Protein AF-X0Z2T2-F1 (afdb_monomer_lite)

Structure (mmCIF, N/CA/C/O backbone):
data_AF-X0Z2T2-F1
#
_entry.id   AF-X0Z2T2-F1
#
loop_
_atom_site.group_PDB
_atom_site.id
_atom_site.type_symbol
_atom_site.label_atom_id
_atom_site.label_alt_id
_atom_site.label_comp_id
_atom_site.label_asym_id
_atom_site.label_entity_id
_atom_site.label_seq_id
_atom_site.pdbx_PDB_ins_code
_atom_site.Cartn_x
_atom_site.Cartn_y
_atom_site.Cartn_z
_atom_site.occupancy
_atom_site.B_iso_or_equiv
_atom_site.auth_seq_id
_atom_site.auth_comp_id
_atom_site.auth_asym_id
_atom_site.auth_atom_id
_atom_site.pdbx_PDB_model_num
ATOM 1 N N . MET A 1 1 ? 83.570 21.877 -101.512 1.00 47.12 1 MET A N 1
ATOM 2 C CA . MET A 1 1 ? 82.320 22.564 -101.101 1.00 47.12 1 MET A CA 1
ATOM 3 C C . MET A 1 1 ? 81.524 21.686 -100.115 1.00 47.12 1 MET A C 1
ATOM 5 O O . MET A 1 1 ? 80.523 21.105 -100.493 1.00 47.12 1 MET A O 1
ATOM 9 N N . ARG A 1 2 ? 81.990 21.507 -98.863 1.00 52.50 2 ARG A N 1
ATOM 10 C CA . ARG A 1 2 ? 81.441 20.501 -97.909 1.00 52.50 2 ARG A CA 1
ATOM 11 C C . ARG A 1 2 ? 81.037 21.068 -96.529 1.00 52.50 2 ARG A C 1
ATOM 13 O O . ARG A 1 2 ? 80.828 20.310 -95.598 1.00 52.50 2 ARG A O 1
ATOM 20 N N . SER A 1 3 ? 80.926 22.397 -96.394 1.00 55.97 3 SER A N 1
ATOM 21 C CA . SER A 1 3 ? 80.703 23.096 -95.105 1.00 55.97 3 SER A CA 1
ATOM 22 C C . SER A 1 3 ? 79.255 23.577 -94.875 1.00 55.97 3 SER A C 1
ATOM 24 O O . SER A 1 3 ? 78.823 23.724 -93.735 1.00 55.97 3 SER A O 1
ATOM 26 N N . LYS A 1 4 ? 78.450 23.774 -95.933 1.00 58.66 4 LYS A N 1
ATOM 27 C CA . LYS A 1 4 ? 77.059 24.261 -95.789 1.00 58.66 4 LYS A CA 1
ATOM 28 C C . LYS A 1 4 ? 76.062 23.161 -95.385 1.00 58.66 4 LYS A C 1
ATOM 30 O O . LYS A 1 4 ? 75.109 23.441 -94.668 1.00 58.66 4 LYS A O 1
ATOM 35 N N . ILE A 1 5 ? 76.294 21.915 -95.812 1.00 62.56 5 ILE A N 1
ATOM 36 C CA . ILE A 1 5 ? 75.382 20.779 -95.574 1.00 62.56 5 ILE A CA 1
ATOM 37 C C . ILE A 1 5 ? 75.488 20.273 -94.128 1.00 62.56 5 ILE A C 1
ATOM 39 O O . ILE A 1 5 ? 74.465 20.038 -93.493 1.00 62.56 5 ILE A O 1
ATOM 43 N N . THR A 1 6 ? 76.698 20.202 -93.565 1.00 64.62 6 THR A N 1
ATOM 44 C CA . THR A 1 6 ? 76.917 19.797 -92.165 1.00 64.62 6 THR A CA 1
ATOM 45 C C . THR A 1 6 ? 76.352 20.812 -91.174 1.00 64.62 6 THR A C 1
ATOM 47 O O . THR A 1 6 ? 75.727 20.414 -90.197 1.00 64.62 6 THR A O 1
ATOM 50 N N . LYS A 1 7 ? 76.461 22.118 -91.463 1.00 68.44 7 LYS A N 1
ATOM 51 C CA . LYS A 1 7 ? 75.806 23.173 -90.669 1.00 68.44 7 LYS A CA 1
ATOM 52 C C . LYS A 1 7 ? 74.282 23.044 -90.696 1.00 68.44 7 LYS A C 1
ATOM 54 O O . LYS A 1 7 ? 73.650 23.155 -89.655 1.00 68.44 7 LYS A O 1
ATOM 59 N N . LYS A 1 8 ? 73.686 22.759 -91.861 1.00 74.69 8 LYS A N 1
ATOM 60 C CA . LYS A 1 8 ? 72.230 22.591 -91.996 1.00 74.69 8 LYS A CA 1
ATOM 61 C C . LYS A 1 8 ? 71.717 21.365 -91.229 1.00 74.69 8 LYS A C 1
ATOM 63 O O . LYS A 1 8 ? 70.701 21.467 -90.554 1.00 74.69 8 LYS A O 1
ATOM 68 N N . ILE A 1 9 ? 72.446 20.247 -91.279 1.00 79.25 9 ILE A N 1
ATOM 69 C CA . ILE A 1 9 ? 72.127 19.039 -90.499 1.00 79.25 9 ILE A CA 1
ATOM 70 C C . ILE A 1 9 ? 72.266 19.316 -88.996 1.00 79.25 9 ILE A C 1
ATOM 72 O O . ILE A 1 9 ? 71.374 18.951 -88.242 1.00 79.25 9 ILE A O 1
ATOM 76 N N . PHE A 1 10 ? 73.310 20.038 -88.576 1.00 82.50 10 PHE A N 1
ATOM 77 C CA . PHE A 1 10 ? 73.518 20.417 -87.175 1.00 82.50 10 PHE A CA 1
ATOM 78 C C . PHE A 1 10 ? 72.377 21.288 -86.618 1.00 82.50 10 PHE A C 1
ATOM 80 O O . PHE A 1 10 ? 71.876 21.029 -85.522 1.00 82.50 10 PHE A O 1
ATOM 87 N N . PHE A 1 11 ? 71.905 22.271 -87.394 1.00 83.75 11 PHE A N 1
ATOM 88 C CA . PHE A 1 11 ? 70.742 23.074 -87.007 1.00 83.75 11 PHE A CA 1
ATOM 89 C C . PHE A 1 11 ? 69.471 22.224 -86.910 1.00 83.75 11 PHE A C 1
ATOM 91 O O . PHE A 1 11 ? 68.764 22.337 -85.916 1.00 83.75 11 PHE A O 1
ATOM 98 N N . ILE A 1 12 ? 69.226 21.317 -87.864 1.00 85.75 12 ILE A N 1
ATOM 99 C CA . ILE A 1 12 ? 68.061 20.415 -87.826 1.00 85.75 12 ILE A CA 1
ATOM 100 C C . ILE A 1 12 ? 68.101 19.512 -86.583 1.00 85.75 12 ILE A C 1
ATOM 102 O O . ILE A 1 12 ? 67.091 19.379 -85.892 1.00 85.75 12 ILE A O 1
ATOM 106 N N . THR A 1 13 ? 69.261 18.939 -86.247 1.00 84.81 13 THR A N 1
ATOM 107 C CA . THR A 1 13 ? 69.403 18.088 -85.054 1.00 84.81 13 THR A CA 1
ATOM 108 C C . THR A 1 13 ? 69.182 18.860 -83.755 1.00 84.81 13 THR A C 1
ATOM 110 O O . THR A 1 13 ? 68.552 18.338 -82.836 1.00 84.81 13 THR A O 1
ATOM 113 N N . ILE A 1 14 ? 69.628 20.120 -83.685 1.00 88.50 14 ILE A N 1
ATOM 114 C CA . ILE A 1 14 ? 69.385 20.991 -82.528 1.00 88.50 14 ILE A CA 1
ATOM 115 C C . ILE A 1 14 ? 67.898 21.310 -82.387 1.00 88.50 14 ILE A C 1
ATOM 117 O O . ILE A 1 14 ? 67.360 21.206 -81.286 1.00 88.50 14 ILE A O 1
ATOM 121 N N . THR A 1 15 ? 67.212 21.648 -83.482 1.00 86.38 15 THR A N 1
ATOM 122 C CA . THR A 1 15 ? 65.780 21.969 -83.432 1.00 86.38 15 THR A CA 1
ATOM 123 C C . THR A 1 15 ? 64.956 20.760 -82.989 1.00 86.38 15 THR A C 1
ATOM 125 O O . THR A 1 15 ? 64.082 20.901 -82.139 1.00 86.38 15 THR A O 1
ATOM 128 N N . ILE A 1 16 ? 65.276 19.562 -83.489 1.00 89.38 16 ILE A N 1
ATOM 129 C CA . ILE A 1 16 ? 64.612 18.316 -83.077 1.00 89.38 16 ILE A CA 1
ATOM 130 C C . ILE A 1 16 ? 64.855 18.030 -81.590 1.00 89.38 16 ILE A C 1
ATOM 132 O O . ILE A 1 16 ? 63.912 17.710 -80.871 1.00 89.38 16 ILE A O 1
ATOM 136 N N . SER A 1 17 ? 66.090 18.196 -81.110 1.00 86.25 17 SER A N 1
ATOM 137 C CA . SER A 1 17 ? 66.423 17.985 -79.696 1.00 86.25 17 SER A CA 1
ATOM 138 C C . SER A 1 17 ? 65.652 18.938 -78.772 1.00 86.25 17 SER A C 1
ATOM 140 O O . SER A 1 17 ? 65.066 18.505 -77.780 1.00 86.25 17 SER A O 1
ATOM 142 N N . ILE A 1 18 ? 65.548 20.220 -79.141 1.00 89.00 18 ILE A N 1
ATOM 143 C CA . ILE A 1 18 ? 64.775 21.221 -78.385 1.00 89.00 18 ILE A CA 1
ATOM 144 C C . ILE A 1 18 ? 63.284 20.858 -78.350 1.00 89.00 18 ILE A C 1
ATOM 146 O O . ILE A 1 18 ? 62.655 20.961 -77.297 1.00 89.00 18 ILE A O 1
ATOM 150 N N . ILE A 1 19 ? 62.724 20.388 -79.469 1.00 88.19 19 ILE A N 1
ATOM 151 C CA . ILE A 1 19 ? 61.320 19.956 -79.540 1.00 88.19 19 ILE A CA 1
ATOM 152 C C . ILE A 1 19 ? 61.072 18.754 -78.618 1.00 88.19 19 ILE A C 1
ATOM 154 O O . ILE A 1 19 ? 60.082 18.737 -77.890 1.00 88.19 19 ILE A O 1
ATOM 158 N N . ILE A 1 20 ? 61.981 17.777 -78.589 1.00 86.12 20 ILE A N 1
ATOM 159 C CA . ILE A 1 20 ? 61.860 16.598 -77.719 1.00 86.12 20 ILE A CA 1
ATOM 160 C C . ILE A 1 20 ? 61.913 17.004 -76.241 1.00 86.12 20 ILE A C 1
ATOM 162 O O . ILE A 1 20 ? 61.071 16.572 -75.454 1.00 86.12 20 ILE A O 1
ATOM 166 N N . ILE A 1 21 ? 62.849 17.878 -75.864 1.00 84.12 21 ILE A N 1
ATOM 167 C CA . ILE A 1 21 ? 62.966 18.376 -74.486 1.00 84.12 21 ILE A CA 1
ATOM 168 C C . ILE A 1 21 ? 61.701 19.151 -74.086 1.00 84.12 21 ILE A C 1
ATOM 170 O O . ILE A 1 21 ? 61.188 18.959 -72.983 1.00 84.12 21 ILE A O 1
ATOM 174 N N . ALA A 1 22 ? 61.148 19.975 -74.979 1.00 82.00 22 ALA A N 1
ATOM 175 C CA . ALA A 1 22 ? 59.906 20.703 -74.721 1.00 82.00 22 ALA A CA 1
ATOM 176 C C . ALA A 1 22 ? 58.703 19.759 -74.509 1.00 82.00 22 ALA A C 1
ATOM 178 O O . ALA A 1 22 ? 57.915 19.960 -73.584 1.00 82.00 22 ALA A O 1
ATOM 179 N N . LEU A 1 23 ? 58.590 18.692 -75.308 1.00 78.19 23 LEU A N 1
ATOM 180 C CA . LEU A 1 23 ? 57.519 17.693 -75.186 1.00 78.19 23 LEU A CA 1
ATOM 181 C C . LEU A 1 23 ? 57.618 16.872 -73.888 1.00 78.19 23 LEU A C 1
ATOM 183 O O . LEU A 1 23 ? 56.596 16.577 -73.260 1.00 78.19 23 LEU A O 1
ATOM 187 N N . LEU A 1 24 ? 58.835 16.541 -73.448 1.00 75.38 24 LEU A N 1
ATOM 188 C CA . LEU A 1 24 ? 59.060 15.820 -72.191 1.00 75.38 24 LEU A CA 1
ATOM 189 C C . LEU A 1 24 ? 58.688 16.672 -70.967 1.00 75.38 24 LEU A C 1
ATOM 191 O O . LEU A 1 24 ? 58.013 16.180 -70.062 1.00 75.38 24 LEU A O 1
ATOM 195 N N . ASN A 1 25 ? 59.039 17.963 -70.967 1.00 70.38 25 ASN A N 1
ATOM 196 C CA . ASN A 1 25 ? 58.683 18.880 -69.876 1.00 70.38 25 ASN A CA 1
ATOM 197 C C . ASN A 1 25 ? 57.168 19.139 -69.802 1.00 70.38 25 ASN A C 1
ATOM 199 O O . ASN A 1 25 ? 56.603 19.196 -68.709 1.00 70.38 25 ASN A O 1
ATOM 203 N N . LEU A 1 26 ? 56.480 19.210 -70.948 1.00 65.25 26 LEU A N 1
ATOM 204 C CA . LEU A 1 26 ? 55.020 19.350 -70.983 1.00 65.25 26 LEU A CA 1
ATOM 205 C C . LEU A 1 26 ? 54.302 18.121 -70.394 1.00 65.25 26 LEU A C 1
ATOM 207 O O . LEU A 1 26 ? 53.232 18.249 -69.801 1.00 65.25 26 LEU A O 1
ATOM 211 N N . SER A 1 27 ? 54.900 16.937 -70.532 1.00 61.00 27 SER A N 1
ATOM 212 C CA . SER A 1 27 ? 54.345 15.679 -70.019 1.00 61.00 27 SER A CA 1
ATOM 213 C C . SER A 1 27 ? 54.515 15.547 -68.500 1.00 61.00 27 SER A C 1
ATOM 215 O O . SER A 1 27 ? 53.633 15.019 -67.825 1.00 61.00 27 SER A O 1
ATOM 217 N N . ALA A 1 28 ? 55.613 16.078 -67.948 1.00 60.38 28 ALA A N 1
ATOM 218 C CA . ALA A 1 28 ? 55.884 16.061 -66.510 1.00 60.38 28 ALA A CA 1
ATOM 219 C C . ALA A 1 28 ? 54.954 17.004 -65.723 1.00 60.38 28 ALA A C 1
ATOM 221 O O . ALA A 1 28 ? 54.438 16.621 -64.673 1.00 60.38 28 ALA A O 1
ATOM 222 N N . CYS A 1 29 ? 54.651 18.193 -66.260 1.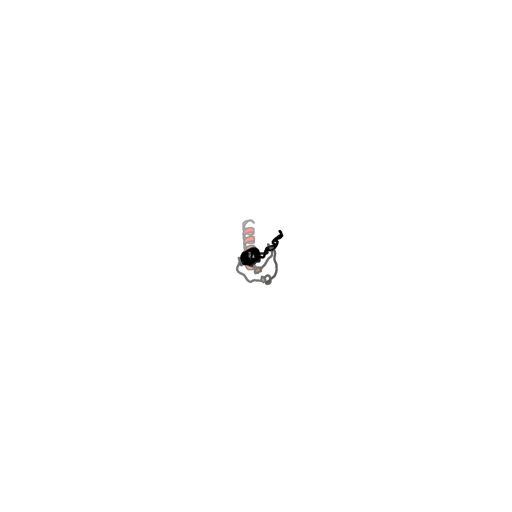00 59.97 29 CYS A N 1
ATOM 223 C CA . CYS A 1 29 ? 53.737 19.143 -65.611 1.00 59.97 29 CYS A CA 1
ATOM 224 C C . CYS A 1 29 ? 52.282 18.652 -65.536 1.00 59.97 29 CYS A C 1
ATOM 226 O O . CYS A 1 29 ? 51.550 19.068 -64.642 1.00 59.97 29 CYS A O 1
ATOM 228 N N . LYS A 1 30 ? 51.848 17.748 -66.426 1.00 58.19 30 LYS A N 1
ATOM 229 C CA . LYS A 1 30 ? 50.476 17.208 -66.390 1.00 58.19 30 LYS A CA 1
ATOM 230 C C . LYS A 1 30 ? 50.243 16.188 -65.273 1.00 58.19 30 LYS A C 1
ATOM 232 O O . LYS A 1 30 ? 49.099 15.992 -64.889 1.00 58.19 30 LYS A O 1
ATOM 237 N N . ARG A 1 31 ? 51.297 15.575 -64.720 1.00 56.28 31 ARG A N 1
ATOM 238 C CA . ARG A 1 31 ? 51.173 14.585 -63.633 1.00 56.28 31 ARG A CA 1
ATOM 239 C C . ARG A 1 31 ? 51.087 15.184 -62.228 1.00 56.28 31 ARG A C 1
ATOM 241 O O . ARG A 1 31 ? 50.657 14.487 -61.320 1.00 56.28 31 ARG A O 1
ATOM 248 N N . LEU A 1 32 ? 51.458 16.452 -62.040 1.00 54.88 32 LEU A N 1
ATOM 249 C CA . LEU A 1 32 ? 51.345 17.129 -60.739 1.00 54.88 32 LEU A CA 1
ATOM 250 C C . LEU A 1 32 ? 49.937 17.671 -60.448 1.00 54.88 32 LEU A C 1
ATOM 252 O O . LEU A 1 32 ? 49.639 17.975 -59.299 1.00 54.88 32 LEU A O 1
ATOM 256 N N . GLY A 1 33 ? 49.068 17.770 -61.459 1.00 54.25 33 GLY A N 1
ATOM 257 C CA . GLY A 1 33 ? 47.684 18.229 -61.293 1.00 54.25 33 GLY A CA 1
ATOM 258 C C . GLY A 1 33 ? 46.707 17.162 -60.784 1.00 54.25 33 GLY A C 1
ATOM 259 O O . GLY A 1 33 ? 45.581 17.504 -60.449 1.00 54.25 33 GLY A O 1
ATOM 260 N N . GLU A 1 34 ? 47.122 15.891 -60.720 1.00 54.84 34 GLU A N 1
ATOM 261 C CA . GLU A 1 34 ? 46.287 14.760 -60.277 1.00 54.84 34 GLU A CA 1
ATOM 262 C C . GLU A 1 34 ? 46.615 14.267 -58.856 1.00 54.84 34 GLU A C 1
ATOM 264 O O . GLU A 1 34 ? 46.039 13.283 -58.404 1.00 54.84 34 GLU A O 1
ATOM 269 N N . MET A 1 35 ? 47.477 14.958 -58.098 1.00 53.69 35 MET A N 1
ATOM 270 C CA . MET A 1 35 ? 47.516 14.794 -56.634 1.00 53.69 35 MET A CA 1
ATOM 271 C C .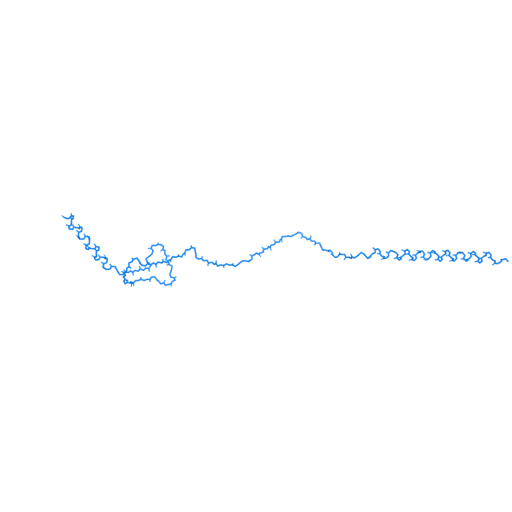 MET A 1 35 ? 46.412 15.640 -55.996 1.00 53.69 35 MET A C 1
ATOM 273 O O . MET A 1 35 ? 46.654 16.510 -55.163 1.00 53.69 35 MET A O 1
ATOM 277 N N . GLN A 1 36 ? 45.175 15.400 -56.415 1.00 58.59 36 GLN A N 1
ATOM 278 C CA . GLN A 1 36 ? 44.036 15.808 -55.620 1.00 58.59 36 GLN A CA 1
ATOM 279 C C . GLN A 1 36 ? 43.959 14.790 -54.486 1.00 58.59 36 GLN A C 1
ATOM 281 O O . GLN A 1 36 ? 43.566 13.650 -54.725 1.0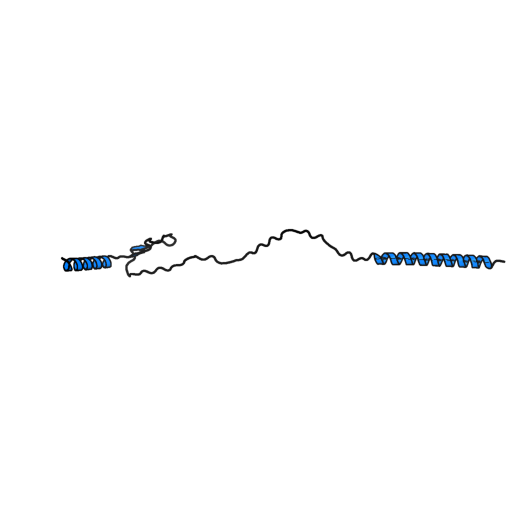0 58.59 36 GLN A O 1
ATOM 286 N N . GLU A 1 37 ? 44.423 15.168 -53.288 1.00 63.94 37 GLU A N 1
ATOM 287 C CA . GLU A 1 37 ? 44.175 14.396 -52.066 1.00 63.94 37 GLU A CA 1
ATOM 288 C C . GLU A 1 37 ? 42.702 13.994 -52.076 1.00 63.94 37 GLU A C 1
ATOM 290 O O . GLU A 1 37 ? 41.807 14.844 -52.024 1.00 63.94 37 GLU A O 1
ATOM 295 N N . SER A 1 38 ? 42.448 12.701 -52.270 1.00 67.19 38 SER A N 1
ATOM 296 C CA . SER A 1 38 ? 41.098 12.183 -52.401 1.00 67.19 38 SER A CA 1
ATOM 297 C C . SER A 1 38 ? 40.456 12.258 -51.026 1.00 67.19 38 SER A C 1
ATOM 299 O O . SER A 1 38 ? 40.613 11.352 -50.210 1.00 67.19 38 SER A O 1
ATOM 301 N N . MET A 1 39 ? 39.781 13.369 -50.742 1.00 74.56 39 MET A N 1
ATOM 302 C CA . MET A 1 39 ? 38.996 13.487 -49.525 1.00 74.56 39 MET A CA 1
ATOM 303 C C . MET A 1 39 ? 37.878 12.450 -49.580 1.00 74.56 39 MET A C 1
ATOM 305 O O . MET A 1 39 ? 37.002 12.501 -50.448 1.00 74.56 39 MET A O 1
ATOM 309 N N . GLU A 1 40 ? 37.925 11.491 -48.661 1.00 82.69 40 GLU A N 1
ATOM 310 C CA . GLU A 1 40 ? 36.865 10.510 -48.507 1.00 82.69 40 GLU A CA 1
ATOM 311 C C . GLU A 1 40 ? 35.611 11.214 -47.991 1.00 82.69 40 GLU A C 1
ATOM 313 O O . GLU A 1 40 ? 35.602 11.851 -46.937 1.00 82.69 40 GLU A O 1
ATOM 318 N N . THR A 1 41 ? 34.536 11.110 -48.764 1.00 87.38 41 THR A N 1
ATOM 319 C CA . THR A 1 41 ? 33.218 11.609 -48.379 1.00 87.38 41 THR A CA 1
ATOM 320 C C . THR A 1 41 ? 32.230 10.458 -48.395 1.00 87.38 41 THR A C 1
ATOM 322 O O . THR A 1 41 ? 32.356 9.515 -49.177 1.00 87.38 41 THR A O 1
ATOM 325 N N . PHE A 1 42 ? 31.225 10.533 -47.529 1.00 89.44 42 PHE A N 1
ATOM 326 C CA . PHE A 1 42 ? 30.128 9.576 -47.496 1.00 89.44 42 PHE A CA 1
ATOM 327 C C . PHE A 1 42 ? 28.793 10.307 -47.586 1.00 89.44 42 PHE A C 1
ATOM 329 O O . PHE A 1 42 ? 28.606 11.410 -47.070 1.00 89.44 42 PHE A O 1
ATOM 336 N N . LYS A 1 43 ? 27.845 9.680 -48.281 1.00 88.69 43 LYS A N 1
ATOM 337 C CA . LYS A 1 43 ? 26.506 10.225 -48.482 1.00 88.69 43 LYS A CA 1
ATOM 338 C C . LYS A 1 43 ? 25.695 10.058 -47.201 1.00 88.69 43 LYS A C 1
ATOM 340 O O . LYS A 1 43 ? 25.391 8.937 -46.806 1.00 88.69 43 LYS A O 1
ATOM 345 N N . VAL A 1 44 ? 25.304 11.170 -46.589 1.00 91.75 44 VAL A N 1
ATOM 346 C CA . VAL A 1 44 ? 24.415 11.160 -45.423 1.00 91.75 44 VAL A CA 1
ATOM 347 C C . VAL A 1 44 ? 22.965 11.110 -45.899 1.00 91.75 44 VAL A C 1
ATOM 349 O O . VAL A 1 44 ? 22.557 11.879 -46.772 1.00 91.75 44 VAL A O 1
ATOM 352 N N . THR A 1 45 ? 22.176 10.200 -45.339 1.00 92.62 45 THR A N 1
ATOM 353 C CA . THR A 1 45 ? 20.735 10.104 -45.588 1.00 92.62 45 THR A CA 1
ATOM 354 C C . THR A 1 45 ? 19.969 10.640 -44.392 1.00 92.62 45 THR A C 1
ATOM 356 O O . THR A 1 45 ? 20.322 10.352 -43.250 1.00 92.62 45 THR A O 1
ATOM 359 N N . ARG A 1 46 ? 18.895 11.395 -44.641 1.00 92.56 46 ARG A N 1
ATOM 360 C CA . ARG A 1 46 ? 17.964 11.776 -43.577 1.00 92.56 46 ARG A CA 1
ATOM 361 C C . ARG A 1 46 ? 17.272 10.515 -43.048 1.00 92.56 46 ARG A C 1
ATOM 363 O O . ARG A 1 46 ? 16.770 9.720 -43.836 1.00 92.56 46 ARG A O 1
ATOM 370 N N . GLY A 1 47 ? 17.228 10.382 -41.731 1.00 93.88 47 GLY A N 1
ATOM 371 C CA . GLY A 1 47 ? 16.479 9.363 -41.009 1.00 93.88 47 GLY A CA 1
ATOM 372 C C . GLY A 1 47 ? 16.120 9.884 -39.622 1.00 93.88 47 GLY A C 1
ATOM 373 O O . GLY A 1 47 ? 16.641 10.918 -39.195 1.00 93.88 47 GLY A O 1
ATOM 374 N N . ASP A 1 48 ? 15.226 9.181 -38.943 1.00 94.06 48 ASP A N 1
ATOM 375 C CA . ASP A 1 48 ? 14.801 9.547 -37.597 1.00 94.06 48 ASP A CA 1
ATOM 376 C C . ASP A 1 48 ? 15.803 9.029 -36.561 1.00 94.06 48 ASP A C 1
ATOM 378 O O . ASP A 1 48 ? 16.334 7.924 -36.680 1.00 94.06 48 ASP A O 1
ATOM 382 N N . ILE A 1 49 ? 16.061 9.835 -35.532 1.00 91.12 49 ILE A N 1
ATOM 383 C CA . ILE A 1 49 ? 16.916 9.461 -34.404 1.00 91.12 49 ILE A CA 1
ATOM 384 C C . ILE A 1 49 ? 16.005 9.220 -33.205 1.00 91.12 49 ILE A C 1
ATOM 386 O O . ILE A 1 49 ? 15.358 10.144 -32.716 1.00 91.12 49 ILE A O 1
ATOM 390 N N . ILE A 1 50 ? 15.967 7.981 -32.720 1.00 92.00 50 ILE A N 1
ATOM 391 C CA . ILE A 1 50 ? 15.258 7.625 -31.491 1.00 92.00 50 ILE A CA 1
ATOM 392 C C . ILE A 1 50 ? 16.279 7.609 -30.357 1.00 92.00 50 ILE A C 1
ATOM 394 O O . ILE A 1 50 ? 17.182 6.773 -30.336 1.00 92.00 50 ILE A O 1
ATOM 398 N N . GLN A 1 51 ? 16.128 8.524 -29.403 1.00 90.31 51 GLN A N 1
ATOM 399 C CA . GLN A 1 51 ? 16.952 8.571 -28.202 1.00 90.31 51 GLN A CA 1
ATOM 400 C C . GLN A 1 51 ? 16.127 8.107 -27.003 1.00 90.31 51 GLN A C 1
ATOM 402 O O . GLN A 1 51 ? 15.143 8.739 -26.629 1.00 90.31 51 GLN A O 1
ATOM 407 N N . THR A 1 52 ? 16.541 7.000 -26.389 1.00 93.81 52 THR A N 1
ATOM 408 C CA . THR A 1 52 ? 15.966 6.539 -25.122 1.00 93.81 52 THR A CA 1
ATOM 409 C C . THR A 1 52 ? 16.817 7.069 -23.979 1.00 93.81 52 THR A C 1
ATOM 411 O O . THR A 1 52 ? 18.030 6.864 -23.967 1.00 93.81 52 THR A O 1
ATOM 414 N N . VAL A 1 53 ? 16.187 7.745 -23.020 1.00 91.38 53 VAL A N 1
ATOM 415 C CA . VAL A 1 53 ? 16.842 8.192 -21.787 1.00 91.38 53 VAL A CA 1
ATOM 416 C C . VAL A 1 53 ? 16.354 7.310 -20.649 1.00 91.38 53 VAL A C 1
ATOM 418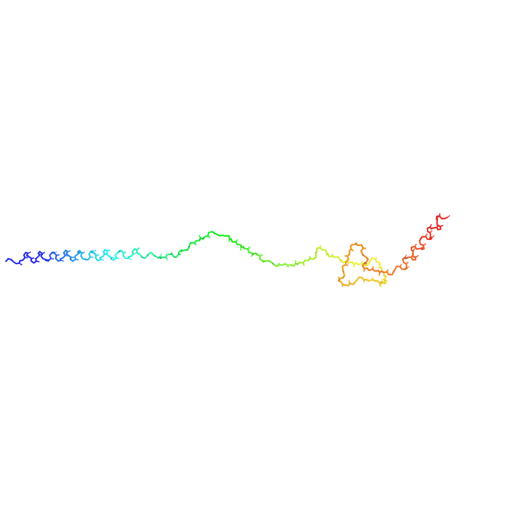 O O . VAL A 1 53 ? 15.168 7.297 -20.329 1.00 91.38 53 VAL A O 1
ATOM 421 N N . THR A 1 54 ? 17.272 6.564 -20.044 1.00 93.12 54 THR A N 1
ATOM 422 C CA . THR A 1 54 ? 16.990 5.738 -18.870 1.00 93.12 54 THR A CA 1
ATOM 423 C C . THR A 1 54 ? 17.374 6.509 -17.618 1.00 93.12 54 THR A C 1
ATOM 425 O O . THR A 1 54 ? 18.481 7.032 -17.519 1.00 93.12 54 THR A O 1
ATOM 428 N N . THR A 1 55 ? 16.457 6.566 -16.660 1.00 93.12 55 THR A N 1
ATOM 429 C CA . THR A 1 55 ? 16.684 7.171 -15.349 1.00 93.12 55 THR A CA 1
ATOM 430 C C . THR A 1 55 ? 16.315 6.180 -14.254 1.00 93.12 55 THR A C 1
ATOM 432 O O . THR A 1 55 ? 15.561 5.234 -14.488 1.00 93.12 55 THR A O 1
ATOM 435 N N . SER A 1 56 ? 16.856 6.394 -13.063 1.00 94.31 56 SER A N 1
ATOM 436 C CA . SER A 1 56 ? 16.556 5.619 -11.864 1.00 94.31 56 SER A CA 1
ATOM 437 C C . SER A 1 56 ? 15.921 6.520 -10.814 1.00 94.31 56 SER A C 1
ATOM 439 O O . SER A 1 56 ? 16.316 7.675 -10.664 1.00 94.31 56 SER A O 1
ATOM 441 N N . GLY A 1 57 ? 14.988 5.971 -10.047 1.00 92.50 57 GLY A N 1
ATOM 442 C CA . GLY A 1 57 ? 14.356 6.644 -8.921 1.00 92.50 57 GLY A CA 1
ATOM 443 C C . GLY A 1 57 ? 13.736 5.627 -7.971 1.00 92.50 57 GLY A C 1
ATOM 444 O O . GLY A 1 57 ? 13.717 4.431 -8.262 1.00 92.50 57 GLY A O 1
ATOM 445 N N . TYR A 1 58 ? 13.239 6.112 -6.840 1.00 95.12 58 TYR A N 1
ATOM 446 C CA . TYR A 1 58 ? 12.508 5.300 -5.873 1.00 95.12 58 TYR A CA 1
ATOM 447 C C . TYR A 1 58 ? 11.006 5.484 -6.076 1.00 95.12 58 TYR A C 1
ATOM 449 O O . TYR A 1 58 ? 10.550 6.579 -6.405 1.00 95.12 58 TYR A O 1
ATOM 457 N N . VAL A 1 59 ? 10.251 4.403 -5.888 1.00 93.00 59 VAL A N 1
ATOM 458 C CA . VAL A 1 59 ? 8.788 4.440 -5.821 1.00 93.00 59 VAL A CA 1
ATOM 459 C C . VAL A 1 59 ? 8.409 4.396 -4.350 1.00 93.00 59 VAL A C 1
ATOM 461 O O . VAL A 1 59 ? 8.865 3.506 -3.635 1.00 93.00 59 VAL A O 1
ATOM 464 N N . ASP A 1 60 ? 7.595 5.354 -3.924 1.00 94.31 60 ASP A N 1
ATOM 465 C CA . ASP A 1 60 ? 7.099 5.458 -2.554 1.00 94.31 60 ASP A CA 1
ATOM 466 C C . ASP A 1 60 ? 5.566 5.428 -2.537 1.00 94.31 60 ASP A C 1
ATOM 468 O O . ASP A 1 60 ? 4.914 5.575 -3.580 1.00 94.31 60 ASP A O 1
ATOM 472 N N . SER A 1 61 ? 4.992 5.208 -1.359 1.00 94.06 61 SER A N 1
ATOM 473 C CA . SER A 1 61 ? 3.547 5.235 -1.160 1.00 94.06 61 SER A CA 1
ATOM 474 C C . SER A 1 61 ? 3.001 6.649 -1.350 1.00 94.06 61 SER A C 1
ATOM 476 O O . SER A 1 61 ? 3.624 7.632 -0.952 1.00 94.06 61 SER A O 1
ATOM 478 N N . SER A 1 62 ? 1.796 6.759 -1.912 1.00 94.50 62 SER A N 1
ATOM 479 C CA . SER A 1 62 ? 1.083 8.039 -1.957 1.00 94.50 62 SER A CA 1
ATOM 480 C C . SER A 1 62 ? 0.665 8.515 -0.564 1.00 94.50 62 SER A C 1
ATOM 482 O O . SER A 1 62 ? 0.524 9.715 -0.348 1.00 94.50 62 SER A O 1
ATOM 484 N N . GLU A 1 63 ? 0.457 7.581 0.368 1.00 92.69 63 GLU A N 1
ATOM 485 C CA . GLU A 1 63 ? 0.025 7.847 1.739 1.00 92.69 63 GLU A CA 1
ATOM 486 C C . GLU A 1 63 ? 0.770 6.939 2.727 1.00 92.69 63 GLU A C 1
ATOM 488 O O . GLU A 1 63 ? 0.947 5.742 2.487 1.00 92.69 63 GLU A O 1
ATOM 493 N N . GLN A 1 64 ? 1.187 7.503 3.859 1.00 93.06 64 GLN A N 1
ATOM 494 C CA . GLN A 1 64 ? 1.796 6.775 4.969 1.00 93.06 64 GLN A CA 1
ATOM 495 C C . GLN A 1 64 ? 1.218 7.325 6.272 1.00 93.06 64 GLN A C 1
ATOM 497 O O . GLN A 1 64 ? 1.381 8.505 6.571 1.00 93.06 64 GLN A O 1
ATOM 502 N N . ASN A 1 65 ? 0.525 6.466 7.022 1.00 92.19 65 ASN A N 1
ATOM 503 C CA . ASN A 1 65 ? -0.156 6.840 8.257 1.00 92.19 65 ASN A CA 1
ATOM 504 C C . ASN A 1 65 ? 0.350 5.984 9.414 1.00 92.19 65 ASN A C 1
ATOM 506 O O . ASN A 1 65 ? 0.345 4.755 9.325 1.00 92.19 65 ASN A O 1
ATOM 510 N N . ASP A 1 66 ? 0.688 6.648 10.515 1.00 92.88 66 ASP A N 1
ATOM 511 C CA . ASP A 1 66 ? 0.989 6.010 11.791 1.00 92.88 66 ASP A CA 1
ATOM 512 C C . ASP A 1 66 ? -0.222 6.145 12.715 1.00 92.88 66 ASP A C 1
ATOM 514 O O . ASP A 1 66 ? -0.655 7.251 13.048 1.00 92.88 66 ASP A O 1
ATOM 518 N N . TYR A 1 67 ? -0.780 5.011 13.133 1.00 90.19 67 TYR A N 1
ATOM 519 C CA . TYR A 1 67 ? -1.938 4.973 14.021 1.00 90.19 67 TYR A CA 1
ATOM 520 C C . TYR A 1 67 ? -1.504 4.695 15.457 1.00 90.19 67 TYR A C 1
ATOM 522 O O . TYR A 1 67 ? -0.730 3.776 15.728 1.00 90.19 67 TYR A O 1
ATOM 530 N N . SER A 1 68 ? -2.046 5.472 16.389 1.00 89.50 68 SER A N 1
ATOM 531 C CA . SER A 1 68 ? -1.883 5.273 17.825 1.00 89.50 68 SER A CA 1
ATOM 532 C C . SER A 1 68 ? -3.240 5.051 18.484 1.00 89.50 68 SER A C 1
ATOM 534 O O . SER A 1 68 ? -4.280 5.495 17.995 1.00 89.50 68 SER A O 1
ATOM 536 N N . LEU A 1 69 ? -3.236 4.325 19.600 1.00 88.25 69 LEU A N 1
ATOM 537 C CA . LEU A 1 69 ? -4.450 4.074 20.3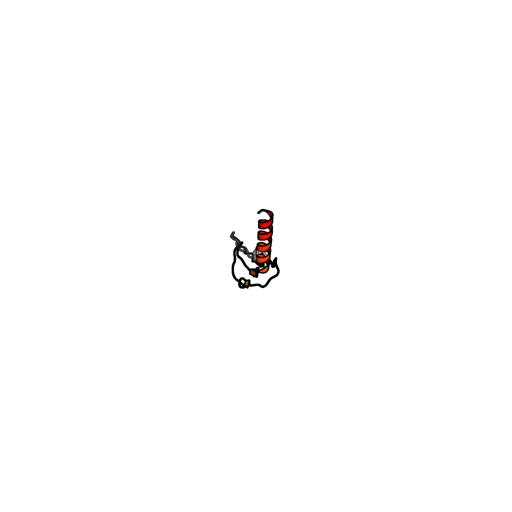64 1.00 88.25 69 LEU A CA 1
ATOM 538 C C . LEU A 1 69 ? -4.830 5.334 21.145 1.00 88.25 69 LEU A C 1
ATOM 540 O O . LEU A 1 69 ? -4.007 5.900 21.863 1.00 88.25 69 LEU A O 1
ATOM 544 N N . SER A 1 70 ? -6.085 5.760 21.018 1.00 85.69 70 SER A N 1
ATOM 545 C CA . SER A 1 70 ? -6.626 6.932 21.718 1.00 85.69 70 SER A CA 1
ATOM 546 C C . SER A 1 70 ? -6.971 6.652 23.183 1.00 85.69 70 SER A C 1
ATOM 548 O O . SER A 1 70 ? -7.077 7.582 23.982 1.00 85.69 70 SER A O 1
ATOM 550 N N . ALA A 1 71 ? -7.140 5.380 23.542 1.00 84.44 71 ALA A N 1
ATOM 551 C CA . ALA A 1 71 ? -7.475 4.933 24.882 1.00 84.44 71 ALA A CA 1
ATOM 552 C C . ALA A 1 71 ? -6.527 3.821 25.341 1.00 84.44 71 ALA A C 1
ATOM 554 O O . ALA A 1 71 ? -6.108 2.968 24.558 1.00 84.44 71 ALA A O 1
ATOM 555 N N . SER A 1 72 ? -6.217 3.822 26.636 1.00 84.75 72 SER A N 1
ATOM 556 C CA . SER A 1 72 ? -5.449 2.757 27.277 1.00 84.75 72 SER A CA 1
ATOM 557 C C . SER A 1 72 ? -6.354 1.576 27.617 1.00 84.75 72 SER A C 1
ATOM 559 O O . SER A 1 72 ? -7.422 1.759 28.203 1.00 84.75 72 SER A O 1
ATOM 561 N N . GLY A 1 73 ? -5.888 0.365 27.330 1.00 88.75 73 GLY A N 1
ATOM 562 C CA . GLY A 1 73 ? -6.574 -0.869 27.693 1.00 88.75 73 GLY A CA 1
ATOM 563 C C . GLY A 1 73 ? -5.827 -2.099 27.193 1.00 88.75 73 GLY A C 1
ATOM 564 O O . GLY A 1 73 ? -4.762 -1.997 26.579 1.00 88.75 73 GLY A O 1
ATOM 565 N N . LYS A 1 74 ? -6.377 -3.276 27.488 1.00 93.00 74 LYS A N 1
ATOM 566 C CA . LYS A 1 74 ? -5.842 -4.547 26.999 1.00 93.00 74 LYS A CA 1
ATOM 567 C C . LYS A 1 74 ? -6.316 -4.765 25.562 1.00 93.00 74 LYS A C 1
ATOM 569 O O . LYS A 1 74 ? -7.510 -4.694 25.303 1.00 93.00 74 LYS A O 1
ATOM 574 N N . VAL A 1 75 ? -5.393 -5.062 24.649 1.00 93.50 75 VAL A N 1
ATOM 575 C CA . VAL A 1 75 ? -5.737 -5.439 23.270 1.00 93.50 75 VAL A CA 1
ATOM 576 C C . VAL A 1 75 ? -6.385 -6.824 23.273 1.00 93.50 75 VAL A C 1
ATOM 578 O O . VAL A 1 75 ? -5.799 -7.776 23.798 1.00 93.50 75 VAL A O 1
ATOM 581 N N . LEU A 1 76 ? -7.586 -6.921 22.706 1.00 94.44 76 LEU A N 1
ATOM 582 C CA . LEU A 1 76 ? -8.328 -8.170 22.527 1.00 94.44 76 LEU A CA 1
ATOM 583 C C . LEU A 1 76 ? -8.016 -8.789 21.166 1.00 94.44 76 LEU A C 1
ATOM 585 O O . LEU A 1 76 ? -7.626 -9.954 21.093 1.00 94.44 76 LEU A O 1
ATOM 589 N N . CYS A 1 77 ? -8.111 -7.975 20.115 1.00 93.06 77 CYS A N 1
ATOM 590 C CA . CYS A 1 77 ? -7.876 -8.373 18.733 1.00 93.06 77 CYS A CA 1
ATOM 591 C C . CYS A 1 77 ? -7.028 -7.316 18.022 1.00 93.06 77 CYS A C 1
ATOM 593 O O . CYS A 1 77 ? -7.143 -6.121 18.295 1.00 93.06 77 CYS A O 1
ATOM 595 N N . ALA A 1 78 ? -6.188 -7.748 17.087 1.00 94.12 78 ALA A N 1
ATOM 596 C CA . ALA A 1 78 ? -5.444 -6.860 16.204 1.00 94.12 78 ALA A CA 1
ATOM 597 C C . ALA A 1 78 ? -5.341 -7.487 14.815 1.00 94.12 78 ALA A C 1
ATOM 599 O O . ALA A 1 78 ? -5.198 -8.706 14.687 1.00 94.12 78 ALA A O 1
ATOM 600 N N . LEU A 1 79 ? -5.397 -6.641 13.790 1.00 95.12 79 LEU A N 1
ATOM 601 C CA . LEU A 1 79 ? -5.171 -7.035 12.408 1.00 95.12 79 LEU A CA 1
ATOM 602 C C . LEU A 1 79 ? -3.757 -7.618 12.235 1.00 95.12 79 LEU A C 1
ATOM 604 O O . LEU A 1 79 ? -2.799 -7.147 12.863 1.00 95.12 79 LEU A O 1
ATOM 608 N N . SER A 1 80 ? -3.607 -8.638 11.387 1.00 95.06 80 SER A N 1
ATOM 609 C CA . SER A 1 80 ? -2.300 -9.256 11.170 1.00 95.06 80 SER A CA 1
ATOM 610 C C . SER A 1 80 ? -1.427 -8.398 10.258 1.00 95.06 80 SER A C 1
ATOM 612 O O . SER A 1 80 ? -1.884 -7.629 9.411 1.00 95.06 80 SER A O 1
ATOM 614 N N . LYS A 1 81 ? -0.110 -8.531 10.426 1.00 94.06 81 LYS A N 1
ATOM 615 C CA . LYS A 1 81 ? 0.849 -7.814 9.586 1.00 94.06 81 LYS A CA 1
ATOM 616 C C . LYS A 1 81 ? 0.702 -8.251 8.125 1.00 94.06 81 LYS A C 1
ATOM 618 O O . LYS A 1 81 ? 0.902 -9.421 7.813 1.00 94.06 81 LYS A O 1
ATOM 623 N N . GLY A 1 82 ? 0.497 -7.276 7.242 1.00 94.62 82 GLY A N 1
ATOM 624 C CA . GLY A 1 82 ? 0.384 -7.487 5.796 1.00 94.62 82 GLY A CA 1
ATOM 625 C C . GLY A 1 82 ? -1.054 -7.599 5.294 1.00 94.62 82 GLY A C 1
ATOM 626 O O . GLY A 1 82 ? -1.251 -7.650 4.082 1.00 94.62 82 GLY A O 1
ATOM 627 N N . ASP A 1 83 ? -2.039 -7.590 6.192 1.00 94.69 83 ASP A N 1
ATOM 628 C CA . ASP A 1 83 ? -3.444 -7.575 5.807 1.00 94.69 83 ASP A CA 1
ATOM 629 C C . ASP A 1 83 ? -3.823 -6.226 5.182 1.00 94.69 83 ASP A C 1
ATOM 631 O O . ASP A 1 83 ? -3.351 -5.159 5.587 1.00 94.69 83 ASP A O 1
ATOM 635 N N . ALA A 1 84 ? -4.710 -6.282 4.192 1.00 94.75 84 ALA A N 1
ATOM 636 C CA . ALA A 1 84 ? -5.331 -5.103 3.612 1.00 94.75 84 ALA A CA 1
ATOM 637 C C . ALA A 1 84 ? -6.597 -4.737 4.396 1.00 94.75 84 ALA A C 1
ATOM 639 O O . ALA A 1 84 ? -7.330 -5.614 4.849 1.00 94.75 84 ALA A O 1
ATOM 640 N N . PHE A 1 85 ? -6.874 -3.442 4.502 1.00 94.81 85 PHE A N 1
ATOM 641 C CA . PHE A 1 85 ? -8.063 -2.910 5.158 1.00 94.81 85 PHE A CA 1
ATOM 642 C C . PHE A 1 85 ? -8.582 -1.691 4.400 1.00 94.81 85 PHE A C 1
ATOM 644 O O . PHE A 1 85 ? -7.875 -1.076 3.596 1.00 94.81 85 PHE A O 1
ATOM 651 N N . SER A 1 86 ? -9.831 -1.345 4.664 1.00 95.31 86 SER A N 1
ATOM 652 C CA . SER A 1 86 ? -10.515 -0.183 4.119 1.00 95.31 86 SER A CA 1
ATOM 653 C C . SER A 1 86 ? -10.786 0.852 5.203 1.00 95.31 86 SER A C 1
ATOM 655 O O . SER A 1 86 ? -10.724 0.598 6.407 1.00 95.31 86 SER A O 1
ATOM 657 N N . LYS A 1 87 ? -11.104 2.071 4.768 1.00 93.38 87 LYS A N 1
ATOM 658 C CA . LYS A 1 87 ? -11.505 3.134 5.685 1.00 93.38 87 LYS A CA 1
ATOM 659 C C . LYS A 1 87 ? -12.764 2.720 6.451 1.00 93.38 87 LYS A C 1
ATOM 661 O O . LYS A 1 87 ? -13.797 2.467 5.839 1.00 93.38 87 LYS A O 1
ATOM 666 N N . GLY A 1 88 ? -12.677 2.767 7.777 1.00 93.75 88 GLY A N 1
ATOM 667 C CA . GLY A 1 88 ? -13.768 2.403 8.683 1.00 93.75 88 GLY A CA 1
ATOM 668 C C . GLY A 1 88 ? -13.632 1.004 9.279 1.00 93.75 88 GLY A C 1
ATOM 669 O O . GLY A 1 88 ? -14.354 0.702 10.225 1.00 93.75 88 GLY A O 1
ATOM 670 N N . ASP A 1 89 ? -12.695 0.192 8.791 1.00 94.75 89 ASP A N 1
ATOM 671 C CA . ASP A 1 89 ? -12.430 -1.119 9.374 1.00 94.75 89 ASP A CA 1
ATOM 672 C C . ASP A 1 89 ? -11.801 -0.980 10.765 1.00 94.75 89 ASP A C 1
ATOM 674 O O . ASP A 1 89 ? -10.968 -0.104 11.025 1.00 94.75 89 ASP A O 1
ATOM 678 N N . VAL A 1 90 ? -12.193 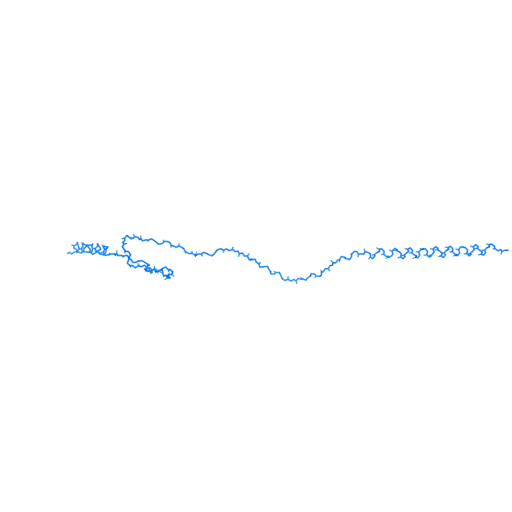-1.876 11.670 1.00 93.19 90 VAL A N 1
ATOM 679 C CA . VAL A 1 90 ? -11.611 -1.963 13.011 1.00 93.19 90 VAL A CA 1
ATOM 680 C C . VAL A 1 90 ? -10.271 -2.681 12.909 1.00 93.19 90 VAL A C 1
ATOM 682 O O . VAL A 1 90 ? -10.210 -3.873 12.623 1.00 93.19 90 VAL A O 1
ATOM 685 N N . LEU A 1 91 ? -9.185 -1.945 13.148 1.00 94.06 91 LEU A N 1
ATOM 686 C CA . LEU A 1 91 ? -7.825 -2.491 13.071 1.00 94.06 91 LEU A CA 1
ATOM 687 C C . LEU A 1 91 ? -7.380 -3.138 14.385 1.00 94.06 91 LEU A C 1
ATOM 689 O O . LEU A 1 91 ? -6.600 -4.090 14.379 1.00 94.06 91 LEU A O 1
ATOM 693 N N . ILE A 1 92 ? -7.834 -2.586 15.511 1.00 93.56 92 ILE A N 1
ATOM 694 C CA . ILE A 1 92 ? -7.484 -3.022 16.863 1.00 93.56 92 ILE A CA 1
ATOM 695 C C . ILE A 1 92 ? -8.729 -2.902 17.735 1.00 93.56 92 ILE A C 1
ATOM 697 O O . ILE A 1 92 ? -9.389 -1.865 17.743 1.00 93.56 92 ILE A O 1
ATOM 701 N N . GLU A 1 93 ? -9.007 -3.954 18.492 1.00 93.06 93 GLU A N 1
ATOM 702 C CA . GLU A 1 93 ? -10.065 -4.007 19.493 1.00 93.06 93 GLU A CA 1
ATOM 703 C C . GLU A 1 93 ? -9.439 -3.979 20.890 1.00 93.06 93 GLU A C 1
ATOM 705 O O . GLU A 1 93 ? -8.491 -4.719 21.179 1.00 93.06 93 GLU A O 1
ATOM 710 N N . ILE A 1 94 ? -9.949 -3.104 21.753 1.00 94.31 94 ILE A N 1
ATOM 711 C CA . ILE A 1 94 ? -9.469 -2.902 23.122 1.00 94.31 94 ILE A CA 1
ATOM 712 C C . ILE A 1 94 ? -10.611 -3.234 24.074 1.00 94.31 94 ILE A C 1
ATOM 714 O O . ILE A 1 94 ? -11.744 -2.857 23.811 1.00 94.31 94 ILE A O 1
ATOM 718 N N . ASP A 1 95 ? -10.289 -3.883 25.191 1.00 93.94 95 ASP A N 1
ATOM 719 C CA . ASP A 1 95 ? -11.230 -4.116 26.288 1.00 93.94 95 ASP A CA 1
ATOM 720 C C . ASP A 1 95 ? -11.797 -2.786 26.811 1.00 93.94 95 ASP A C 1
ATOM 722 O O . ASP A 1 95 ? -11.066 -1.940 27.348 1.00 93.94 95 ASP A O 1
ATOM 726 N N . ASP A 1 96 ? -13.102 -2.614 26.634 1.00 92.56 96 ASP A N 1
ATOM 727 C CA . ASP A 1 96 ? -13.880 -1.424 26.955 1.00 92.56 96 ASP A CA 1
ATOM 728 C C . ASP A 1 96 ? -14.869 -1.649 28.109 1.00 92.56 96 ASP A C 1
ATOM 730 O O . ASP A 1 96 ? -15.642 -0.749 28.436 1.00 92.56 96 ASP A O 1
ATOM 734 N N . SER A 1 97 ? -14.785 -2.783 28.812 1.00 93.25 97 SER A N 1
ATOM 735 C CA . SER A 1 97 ? -15.700 -3.150 29.907 1.00 93.25 97 SER A CA 1
ATOM 736 C C . SER A 1 97 ? -15.855 -2.062 30.980 1.00 93.25 97 SER A C 1
ATOM 738 O O . SER A 1 97 ? -16.943 -1.812 31.505 1.00 93.25 97 SER A O 1
ATOM 740 N N . ARG A 1 98 ? -14.767 -1.355 31.311 1.00 92.00 98 ARG A N 1
ATOM 741 C CA . ARG A 1 98 ? -14.799 -0.231 32.261 1.00 92.00 98 ARG A CA 1
ATOM 742 C C . ARG A 1 98 ? -15.522 0.985 31.680 1.00 92.00 98 ARG A C 1
ATOM 744 O O . ARG A 1 98 ? -16.188 1.705 32.418 1.00 92.00 98 ARG A O 1
ATOM 751 N N . GLN A 1 99 ? -15.345 1.253 30.393 1.00 92.25 99 GLN A N 1
ATOM 752 C CA . GLN A 1 99 ? -15.978 2.357 29.685 1.00 92.25 99 GLN A CA 1
ATOM 753 C C . GLN A 1 99 ? -17.482 2.098 29.561 1.00 92.25 99 GLN A C 1
ATOM 755 O O . GLN A 1 99 ? -18.257 2.997 29.879 1.00 92.25 99 GLN A O 1
ATOM 760 N N . GLU A 1 100 ? -17.888 0.873 29.221 1.00 94.31 100 GLU A N 1
ATOM 761 C CA . GLU A 1 100 ? -19.296 0.457 29.203 1.00 94.31 100 GLU A CA 1
ATOM 762 C C . GLU A 1 100 ? -19.964 0.631 30.572 1.00 94.31 100 GLU A C 1
ATOM 764 O O . GLU A 1 100 ? -21.057 1.194 30.667 1.00 94.31 100 GLU A O 1
ATOM 769 N N . LEU A 1 101 ? -19.289 0.229 31.656 1.00 96.12 101 LEU A N 1
ATOM 770 C CA . LEU A 1 101 ? -19.806 0.418 33.014 1.00 96.12 101 LEU A CA 1
ATOM 771 C C . LEU A 1 101 ? -20.010 1.905 33.352 1.00 96.12 101 LEU A C 1
ATOM 773 O O . LEU A 1 101 ? -21.012 2.273 33.964 1.00 96.12 101 LEU A O 1
ATOM 777 N N . LEU A 1 102 ? -19.067 2.767 32.957 1.00 95.19 102 LEU A N 1
ATOM 778 C CA . LEU A 1 102 ? -19.168 4.211 33.185 1.00 95.19 102 LEU A CA 1
ATOM 779 C C . LEU A 1 102 ? -20.303 4.845 32.374 1.00 95.19 102 LEU A C 1
ATOM 781 O O . LEU A 1 102 ? -20.991 5.721 32.897 1.00 95.19 102 LEU A O 1
ATOM 785 N N . ILE A 1 103 ? -20.505 4.400 31.130 1.00 96.69 103 ILE A N 1
ATOM 786 C CA . ILE A 1 103 ? -21.625 4.833 30.286 1.00 96.69 103 ILE A CA 1
ATOM 787 C C . ILE A 1 103 ? -22.945 4.421 30.937 1.00 96.69 103 ILE A C 1
ATOM 789 O O . ILE A 1 103 ? -23.783 5.282 31.186 1.00 96.69 103 ILE A O 1
ATOM 793 N N . THR A 1 104 ? -23.074 3.152 31.326 1.00 97.56 104 THR A N 1
ATOM 794 C CA . THR A 1 104 ? -24.271 2.624 32.000 1.00 97.56 104 THR A CA 1
ATOM 795 C C . THR A 1 104 ? -24.601 3.429 33.261 1.00 97.56 104 THR A C 1
ATOM 797 O O . THR A 1 104 ? -25.734 3.860 33.460 1.00 97.56 104 THR A O 1
ATOM 800 N N . GLN A 1 105 ? -23.603 3.711 34.107 1.00 97.25 105 GLN A N 1
ATOM 801 C CA . GLN A 1 105 ? -23.811 4.519 35.312 1.00 97.25 105 GLN A CA 1
ATOM 802 C C . GLN A 1 105 ? -24.254 5.953 34.983 1.00 97.25 105 GLN A C 1
ATOM 804 O O . GLN A 1 105 ? -25.070 6.528 35.706 1.00 97.25 105 GLN A O 1
ATOM 809 N N . ALA A 1 106 ? -23.707 6.553 33.923 1.00 97.62 106 ALA A N 1
ATOM 810 C CA . ALA A 1 106 ? -24.089 7.893 33.492 1.00 97.62 106 ALA A CA 1
ATOM 811 C C . ALA A 1 106 ? -25.529 7.931 32.957 1.00 97.62 106 ALA A C 1
ATOM 813 O O . ALA A 1 106 ? -26.266 8.865 33.271 1.00 97.62 106 ALA A O 1
ATOM 814 N N . GLU A 1 107 ? -25.942 6.913 32.206 1.00 97.06 107 GLU A N 1
ATOM 815 C CA . GLU A 1 107 ? -27.305 6.771 31.687 1.00 97.06 107 GLU A CA 1
ATOM 816 C C . GLU A 1 107 ? -28.328 6.610 32.816 1.00 97.06 107 GLU A C 1
ATOM 818 O O . GLU A 1 107 ? -29.332 7.323 32.831 1.00 97.06 107 GLU A O 1
ATOM 823 N N . GLU A 1 108 ? -28.045 5.775 33.819 1.00 97.25 108 GLU A N 1
ATOM 824 C CA . GLU A 1 108 ? -28.911 5.624 34.997 1.00 97.25 108 GLU A CA 1
ATOM 825 C C . GLU A 1 108 ? -29.008 6.920 35.815 1.00 97.25 108 GLU A C 1
ATOM 827 O O . GLU A 1 108 ? -30.090 7.331 36.244 1.00 97.25 108 GLU A O 1
ATOM 832 N N . ASN A 1 109 ? -27.891 7.636 35.978 1.00 96.00 109 ASN A N 1
ATOM 833 C CA . ASN A 1 109 ? -27.898 8.938 36.645 1.00 96.00 109 ASN A CA 1
ATOM 834 C C . ASN A 1 109 ? -28.776 9.955 35.897 1.00 96.00 109 ASN A C 1
ATOM 836 O O . ASN A 1 109 ? -29.486 10.734 36.530 1.00 96.00 109 ASN A O 1
ATOM 840 N N . LEU A 1 110 ? -28.760 9.946 34.561 1.00 96.69 110 LEU A N 1
ATOM 841 C CA . LEU A 1 110 ? -29.643 10.796 33.761 1.00 96.69 110 LEU A CA 1
ATOM 842 C C . LEU A 1 110 ? -31.103 10.354 33.891 1.00 96.69 110 LEU A C 1
ATOM 844 O O . LEU A 1 110 ? -31.971 11.200 34.091 1.00 96.69 110 LEU A O 1
ATOM 848 N N . ASN A 1 111 ? -31.376 9.051 33.840 1.00 96.19 111 ASN A N 1
ATOM 849 C CA . ASN A 1 111 ? -32.726 8.515 33.978 1.00 96.19 111 ASN A CA 1
ATOM 850 C C . ASN A 1 111 ? -33.355 8.933 35.315 1.00 96.19 111 ASN A C 1
ATOM 852 O O . ASN A 1 111 ? -34.453 9.479 35.334 1.00 96.19 111 ASN A O 1
ATOM 856 N N . THR A 1 112 ? -32.624 8.789 36.425 1.00 95.12 112 THR A N 1
ATOM 857 C CA . THR A 1 112 ? -33.099 9.221 37.754 1.00 95.12 112 THR A CA 1
ATOM 858 C C . THR A 1 112 ? -33.307 10.733 37.887 1.00 95.12 112 THR A C 1
ATOM 860 O O . THR A 1 112 ? -34.118 11.153 38.704 1.00 95.12 112 THR A O 1
ATOM 863 N N . ALA A 1 113 ? -32.600 11.556 37.108 1.00 91.88 113 ALA A N 1
ATOM 864 C CA . ALA A 1 113 ? -32.747 13.012 37.136 1.00 91.88 113 ALA A CA 1
ATOM 865 C C . ALA A 1 113 ? -33.942 13.525 36.311 1.00 91.88 113 ALA A C 1
ATOM 867 O O . ALA A 1 113 ? -34.440 14.618 36.582 1.00 91.88 113 ALA A O 1
ATOM 868 N N . TYR A 1 114 ? -34.371 12.764 35.298 1.00 84.50 114 TYR A N 1
ATOM 869 C CA . TYR A 1 114 ? -35.485 13.114 34.406 1.00 84.50 114 TYR A CA 1
ATOM 870 C C . TYR A 1 114 ? -36.764 12.283 34.638 1.00 84.50 114 TYR A C 1
ATOM 872 O O . TYR A 1 114 ? -37.770 12.553 33.978 1.00 84.50 114 TYR A O 1
ATOM 880 N N . SER A 1 115 ? -36.730 11.306 35.550 1.00 65.12 115 SER A N 1
ATOM 881 C CA . SER A 1 115 ? -37.894 10.553 36.056 1.00 65.12 115 SER A CA 1
ATOM 882 C C . SER A 1 115 ? -38.576 11.282 37.210 1.00 65.12 115 SER A C 1
ATOM 884 O O . SER A 1 115 ? -39.823 11.216 37.283 1.00 65.12 115 SER A O 1
#

Radius of gyration: 57.92 Å; chains: 1; bounding box: 120×34×139 Å

pLDDT: mean 85.05, std 13.4, range [47.12, 97.62]

Organism: NCBI:txid412755

Sequence (115 aa):
MRSKITKKIFFITITISIIIIALLNLSACKRLGEMQESMETFKVTRGDIIQTVTTSGYVDSSEQNDYSLSASGKVLCALSKGDAFSKGDVLIEIDDSRQELLITQAEENLNTAYS

Foldseek 3Di:
DPPPVVVVVVVVVVVVVVVVVVVVVVVVVVVVVPPPVPPDDDDDDDDDDDDDDDDDDDDDDPDDDDDDDPDDAAWPDADDPPDDDDPPDDGTDGDCVVVVVVVVVVVVVVVVVVD

Secondary structure (DSSP, 8-state):
--SHHHHHHHHHHHHHHHHHHHHHHHHHHHHGGG---------------------------S-------SS---EEEEPPTT----TT---EEE--HHHHHHHHHHHHHHHHHH-